Protein AF-A0ABD6Y3J7-F1 (afdb_monomer_lite)

InterPro domains:
  IPR010095 Cas12f1-like, TNB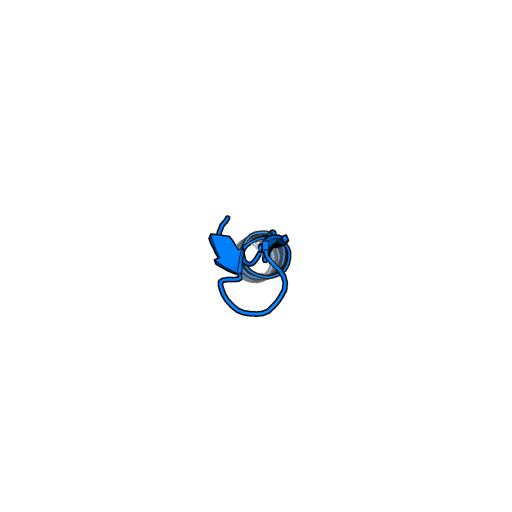 domain [PF07282] (1-21)

Organism: Limosilactobacillus reuteri (NCBI:txid1598)

pLDDT: mean 78.69, std 9.25, range [58.97, 92.75]

Secondary structure (DSSP, 8-state):
-EE-TTT--EE-TTHHHHHHHHHHHHHTT-

Structure (mmCIF, N/CA/C/O backbone):
data_AF-A0ABD6Y3J7-F1
#
_entry.id   AF-A0ABD6Y3J7-F1
#
loop_
_atom_site.group_PDB
_atom_site.id
_atom_site.type_symbol
_atom_site.label_atom_id
_atom_site.label_alt_id
_atom_site.label_comp_id
_atom_site.label_asym_id
_atom_site.label_entity_id
_atom_site.label_seq_id
_atom_site.pdbx_PDB_ins_code
_atom_site.Cartn_x
_atom_site.Cartn_y
_atom_site.Cartn_z
_atom_site.occupancy
_atom_site.B_iso_or_equiv
_atom_site.auth_seq_id
_atom_site.auth_comp_id
_atom_site.auth_asym_id
_atom_site.auth_atom_id
_atom_site.pdbx_PDB_model_num
ATOM 1 N N . LYS A 1 1 ? 7.108 3.430 -2.140 1.00 75.19 1 LYS A N 1
ATOM 2 C CA . LYS A 1 1 ? 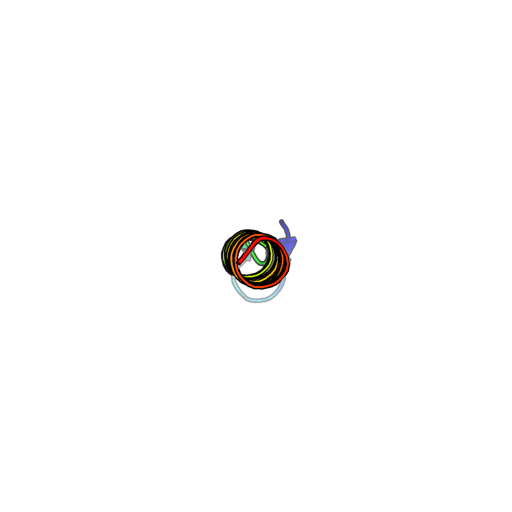7.501 3.263 -3.564 1.00 75.19 1 LYS A CA 1
ATOM 3 C C . LYS A 1 1 ? 8.733 2.372 -3.591 1.00 75.19 1 LYS A C 1
ATOM 5 O O . LYS A 1 1 ? 9.655 2.641 -2.837 1.00 75.19 1 LYS A O 1
ATOM 10 N N . TRP A 1 2 ? 8.748 1.303 -4.380 1.00 84.06 2 TRP A N 1
ATOM 11 C CA . TRP A 1 2 ? 9.856 0.341 -4.394 1.00 84.06 2 TRP A CA 1
ATOM 12 C C . TRP A 1 2 ? 9.983 -0.299 -5.773 1.00 84.06 2 TRP A C 1
ATOM 14 O O . TRP A 1 2 ? 8.972 -0.618 -6.390 1.00 84.06 2 TRP A O 1
ATOM 24 N N . THR A 1 3 ? 11.208 -0.471 -6.256 1.00 86.88 3 THR A N 1
ATOM 25 C CA . THR A 1 3 ? 11.482 -1.194 -7.503 1.00 86.88 3 THR A CA 1
ATOM 26 C C . THR A 1 3 ? 11.632 -2.668 -7.189 1.00 86.88 3 THR A C 1
ATOM 28 O O . THR A 1 3 ? 12.476 -3.034 -6.371 1.00 86.88 3 THR A O 1
ATOM 31 N N . CYS A 1 4 ? 10.816 -3.510 -7.817 1.00 88.94 4 CYS A N 1
ATOM 32 C CA . CYS A 1 4 ? 10.942 -4.946 -7.631 1.00 88.94 4 CYS A CA 1
ATOM 33 C C . CYS A 1 4 ? 12.199 -5.463 -8.338 1.00 88.94 4 CYS A C 1
ATOM 35 O O . CYS A 1 4 ? 12.316 -5.252 -9.542 1.00 88.94 4 CYS A O 1
ATOM 37 N N . PRO A 1 5 ? 13.112 -6.170 -7.650 1.00 89.56 5 PRO A N 1
ATOM 38 C CA . PRO A 1 5 ? 14.295 -6.746 -8.284 1.00 89.56 5 PRO A CA 1
ATOM 39 C C . PRO A 1 5 ? 13.958 -7.951 -9.175 1.00 89.56 5 PRO A C 1
ATOM 41 O O . PRO A 1 5 ? 14.758 -8.326 -10.019 1.00 89.56 5 PRO A O 1
ATOM 44 N N . GLN A 1 6 ? 12.779 -8.564 -9.016 1.00 91.44 6 GLN A N 1
ATOM 45 C CA . GLN A 1 6 ? 12.388 -9.744 -9.789 1.00 91.44 6 GLN A CA 1
ATOM 46 C C . GLN A 1 6 ? 11.746 -9.384 -11.138 1.00 91.44 6 GLN A C 1
ATOM 48 O O . GLN A 1 6 ? 11.997 -10.044 -12.139 1.00 91.44 6 GLN A O 1
ATOM 53 N N . CYS A 1 7 ? 10.912 -8.341 -11.181 1.00 92.75 7 CYS A N 1
ATOM 54 C CA . CYS A 1 7 ? 10.223 -7.910 -12.404 1.00 92.75 7 CYS A CA 1
ATOM 55 C C . CYS A 1 7 ? 10.671 -6.529 -12.905 1.00 92.75 7 CYS A C 1
ATOM 57 O O . CYS A 1 7 ? 10.077 -6.004 -13.843 1.00 92.75 7 CYS A O 1
ATOM 59 N N . HIS A 1 8 ? 11.674 -5.918 -12.262 1.00 92.31 8 HIS A N 1
ATOM 60 C CA . HIS A 1 8 ? 12.256 -4.607 -12.595 1.00 92.31 8 HIS A CA 1
ATOM 61 C C . HIS A 1 8 ? 11.244 -3.458 -12.732 1.00 92.31 8 HIS A C 1
ATOM 63 O O . HIS A 1 8 ? 11.550 -2.393 -13.261 1.00 92.31 8 HIS A O 1
ATOM 69 N N . THR A 1 9 ? 10.033 -3.650 -12.212 1.00 88.62 9 THR A N 1
ATOM 70 C CA . THR A 1 9 ? 8.939 -2.689 -12.302 1.00 88.62 9 THR A CA 1
ATOM 71 C C . THR A 1 9 ? 8.874 -1.862 -11.022 1.00 88.62 9 THR A C 1
ATOM 73 O O . THR A 1 9 ? 9.073 -2.361 -9.909 1.00 88.62 9 THR A O 1
ATOM 76 N N . HIS A 1 10 ? 8.586 -0.569 -11.164 1.00 86.06 10 HIS A N 1
ATOM 77 C CA . HIS A 1 10 ? 8.322 0.304 -10.027 1.00 86.06 10 HIS A CA 1
ATOM 78 C C . HIS A 1 10 ? 6.931 0.022 -9.451 1.00 86.06 10 HIS A C 1
ATOM 80 O O . HIS A 1 10 ? 5.9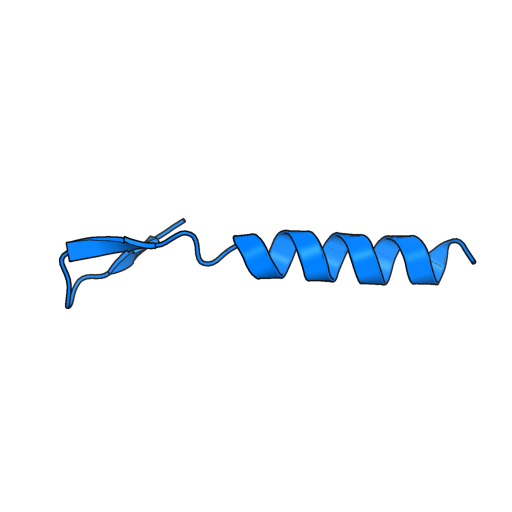18 0.376 -10.049 1.00 86.06 10 HIS A O 1
ATOM 86 N N . HIS A 1 11 ? 6.877 -0.558 -8.252 1.00 80.31 11 HIS A N 1
ATOM 87 C CA . HIS A 1 11 ? 5.629 -0.771 -7.529 1.00 80.31 11 HIS A CA 1
ATOM 88 C C . HIS A 1 11 ? 5.364 0.339 -6.514 1.00 80.31 11 HIS A C 1
ATOM 90 O O . HIS A 1 11 ? 6.222 0.753 -5.718 1.00 80.31 11 HIS A O 1
ATOM 96 N N . ILE A 1 12 ? 4.108 0.771 -6.476 1.00 78.56 12 ILE A N 1
ATOM 97 C CA . ILE A 1 12 ? 3.593 1.659 -5.441 1.00 78.56 12 ILE A CA 1
ATOM 98 C C . ILE A 1 12 ? 3.038 0.781 -4.315 1.00 78.56 12 ILE A C 1
ATOM 100 O O . ILE A 1 12 ? 1.848 0.494 -4.258 1.00 78.56 12 ILE A O 1
ATOM 104 N N . ARG A 1 13 ? 3.920 0.330 -3.412 1.00 68.94 13 ARG A N 1
ATOM 105 C CA . ARG A 1 13 ? 3.519 -0.459 -2.229 1.00 68.94 13 ARG A CA 1
ATOM 106 C C . ARG A 1 13 ? 2.648 0.323 -1.230 1.00 68.94 13 ARG A C 1
ATOM 108 O O . ARG A 1 13 ? 1.915 -0.292 -0.470 1.00 68.94 13 ARG A O 1
ATOM 115 N N . ASP A 1 14 ? 2.671 1.657 -1.274 1.00 65.00 14 ASP A N 1
ATOM 116 C CA . ASP A 1 14 ? 2.025 2.513 -0.264 1.00 65.00 14 ASP A CA 1
ATOM 117 C C . ASP A 1 14 ? 0.624 3.001 -0.649 1.00 65.00 14 ASP A C 1
ATOM 119 O O . ASP A 1 14 ? -0.020 3.691 0.138 1.00 65.00 14 ASP A O 1
ATOM 123 N N . HIS A 1 15 ? 0.107 2.637 -1.828 1.00 65.44 15 HIS A N 1
ATOM 124 C CA . HIS A 1 15 ? -1.239 3.060 -2.232 1.00 65.44 15 HIS A CA 1
ATOM 125 C C . HIS A 1 15 ? -2.311 2.539 -1.258 1.00 65.44 15 HIS A C 1
ATOM 127 O O . HIS A 1 15 ? -3.231 3.263 -0.882 1.00 65.44 15 HIS A O 1
ATOM 133 N N . ASN A 1 16 ? -2.144 1.306 -0.774 1.00 65.50 16 ASN A N 1
ATOM 134 C CA . ASN A 1 16 ? -3.049 0.724 0.216 1.00 65.50 16 ASN A CA 1
ATOM 135 C C . ASN A 1 16 ? -2.755 1.229 1.637 1.00 65.50 16 ASN A C 1
ATOM 137 O O . ASN A 1 16 ? -3.661 1.292 2.462 1.00 65.50 16 ASN A O 1
ATOM 141 N N . ALA A 1 17 ? -1.517 1.644 1.921 1.00 71.12 17 ALA A N 1
ATOM 142 C CA . ALA A 1 17 ? -1.154 2.217 3.214 1.00 71.12 17 ALA A CA 1
ATOM 143 C C . ALA A 1 17 ? -1.830 3.580 3.427 1.00 71.12 17 ALA A C 1
ATOM 145 O O . ALA A 1 17 ? -2.423 3.801 4.479 1.00 71.12 17 ALA A O 1
ATOM 146 N N . ALA A 1 18 ? -1.826 4.453 2.414 1.00 79.50 18 ALA A N 1
ATOM 147 C CA . ALA A 1 18 ? -2.516 5.742 2.471 1.00 79.50 18 ALA A CA 1
ATOM 148 C C . ALA A 1 18 ? -4.031 5.579 2.695 1.00 79.50 18 ALA A C 1
ATOM 150 O O . ALA A 1 18 ? -4.602 6.267 3.538 1.00 79.50 18 ALA A O 1
ATOM 151 N N . LYS A 1 19 ? -4.666 4.617 2.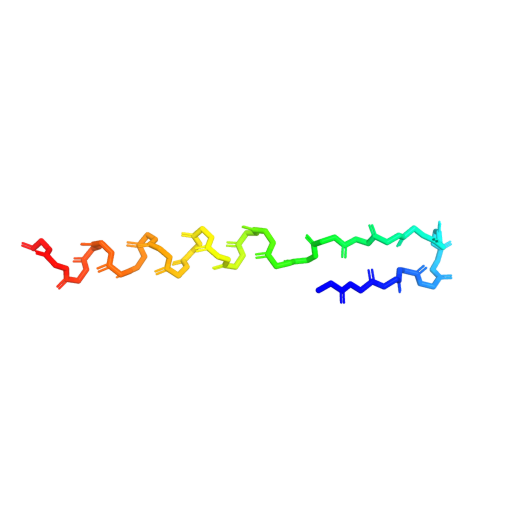007 1.00 78.31 19 LYS A N 1
ATOM 152 C CA . LYS A 1 19 ? -6.085 4.278 2.217 1.00 78.31 19 LYS A CA 1
ATOM 153 C C . LYS A 1 19 ? -6.360 3.776 3.636 1.00 78.31 19 LYS A C 1
ATOM 155 O O . LYS A 1 19 ? -7.283 4.262 4.272 1.00 78.31 19 LYS A O 1
ATOM 160 N N . ASN A 1 20 ? -5.533 2.869 4.157 1.00 79.19 20 ASN A N 1
ATOM 161 C CA . ASN A 1 20 ? -5.692 2.345 5.517 1.00 79.19 20 ASN A CA 1
ATOM 162 C C . ASN A 1 20 ? -5.473 3.416 6.599 1.00 79.19 20 ASN A C 1
ATOM 164 O O . ASN A 1 20 ? -6.110 3.366 7.647 1.00 79.19 20 ASN A O 1
ATOM 168 N N . ILE A 1 21 ? -4.560 4.367 6.376 1.00 79.44 21 ILE A N 1
ATOM 169 C CA . ILE A 1 21 ? -4.334 5.495 7.292 1.00 79.44 21 ILE A CA 1
ATOM 170 C C . ILE A 1 21 ? -5.531 6.453 7.264 1.00 79.44 21 ILE A C 1
ATOM 172 O O . ILE A 1 21 ? -5.985 6.872 8.326 1.00 79.44 21 ILE A O 1
ATOM 176 N N . LEU A 1 22 ? -6.058 6.762 6.074 1.00 82.56 22 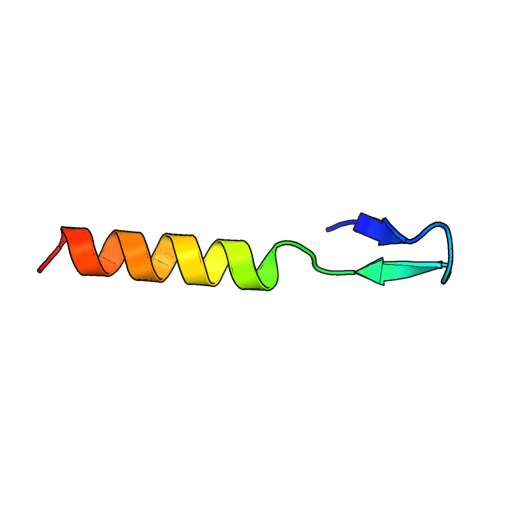LEU A N 1
ATOM 177 C CA . LEU A 1 22 ? -7.248 7.599 5.907 1.00 82.56 22 LEU A CA 1
ATOM 178 C C . LEU A 1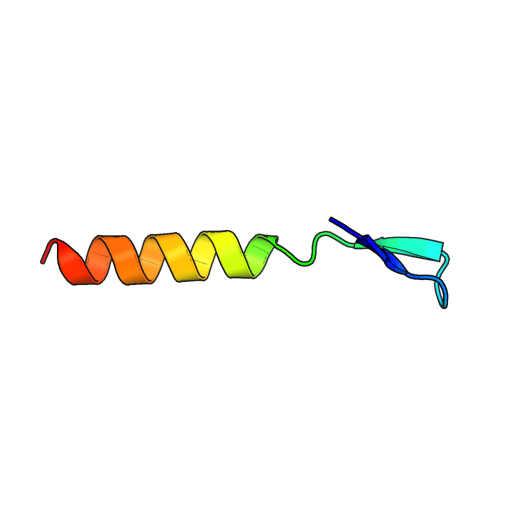 22 ? -8.466 6.987 6.608 1.00 82.56 22 LEU A C 1
ATOM 180 O O . LEU A 1 22 ? -9.112 7.662 7.402 1.00 82.56 22 LEU A O 1
ATOM 184 N N . ASP A 1 23 ? -8.737 5.709 6.351 1.00 82.81 23 ASP A N 1
ATOM 185 C CA . ASP A 1 23 ? -9.874 4.983 6.920 1.00 82.81 23 ASP A CA 1
ATOM 186 C C . ASP A 1 23 ? -9.818 4.962 8.457 1.00 82.81 23 ASP A C 1
ATOM 188 O O . ASP A 1 23 ? -10.749 5.402 9.130 1.00 82.81 23 ASP A O 1
ATOM 192 N N . LYS A 1 24 ? -8.661 4.602 9.033 1.00 81.44 24 LYS A N 1
ATOM 193 C CA . LYS A 1 24 ? -8.439 4.657 10.490 1.00 81.44 24 LYS A CA 1
ATOM 194 C C . LYS A 1 24 ? -8.550 6.071 11.068 1.00 81.44 24 LYS A C 1
ATOM 196 O O . LYS A 1 24 ? -8.955 6.222 12.218 1.00 81.44 24 LYS A O 1
ATOM 201 N N . GLY A 1 25 ? -8.152 7.093 10.311 1.00 82.00 25 GLY A N 1
ATOM 202 C CA . GLY A 1 25 ? -8.269 8.494 10.713 1.00 82.00 25 GLY A CA 1
ATOM 203 C C . GLY A 1 25 ? -9.721 8.966 10.766 1.00 82.00 25 GLY A C 1
ATOM 204 O O . GLY A 1 25 ? -10.109 9.601 11.741 1.00 82.00 25 GLY A O 1
ATOM 205 N N . ILE A 1 26 ? -10.528 8.606 9.764 1.00 80.19 26 ILE A N 1
ATOM 206 C CA . ILE A 1 26 ? -11.962 8.929 9.709 1.00 80.19 26 ILE A CA 1
ATOM 207 C C . ILE A 1 26 ? -12.728 8.200 10.818 1.00 80.19 26 ILE A C 1
ATOM 209 O O . ILE A 1 26 ? -13.517 8.832 11.513 1.00 80.19 26 ILE A O 1
ATOM 213 N N . VAL A 1 27 ? -12.449 6.912 11.053 1.00 76.12 27 VAL A N 1
ATOM 214 C CA . VAL A 1 27 ? -13.070 6.135 12.147 1.00 76.12 27 VAL A CA 1
ATOM 215 C C . VAL A 1 27 ? -12.825 6.768 13.522 1.00 76.12 27 VAL A C 1
ATOM 217 O O . VAL A 1 27 ? -13.654 6.636 14.410 1.00 76.12 27 VAL A O 1
ATOM 220 N N . LYS A 1 28 ? -11.704 7.474 13.713 1.00 63.38 28 LYS A N 1
ATOM 221 C CA . LYS A 1 28 ? -11.363 8.132 14.985 1.00 63.38 28 LYS A CA 1
ATOM 222 C C . LYS A 1 28 ? -12.065 9.485 15.192 1.00 63.38 28 LYS A C 1
ATOM 224 O O . LYS A 1 28 ? -11.971 10.042 16.282 1.00 63.38 28 LYS A O 1
ATOM 229 N N . LEU A 1 29 ? -12.686 10.033 14.147 1.00 66.00 29 LEU A N 1
ATOM 230 C CA . LEU A 1 29 ? -13.393 11.320 14.156 1.00 66.00 29 LEU A CA 1
ATOM 231 C C . LEU A 1 29 ? -14.922 11.169 14.249 1.00 66.00 29 LEU A C 1
ATOM 233 O O . LEU A 1 29 ? -15.605 12.185 14.374 1.00 66.00 29 LEU A O 1
ATOM 237 N N . ALA A 1 30 ? -15.438 9.940 14.154 1.00 58.97 30 ALA A N 1
ATOM 238 C CA . ALA A 1 30 ? -16.845 9.585 14.347 1.00 58.97 30 ALA A CA 1
ATOM 239 C C . ALA A 1 30 ? -17.110 9.184 15.804 1.00 58.97 30 ALA A C 1
ATOM 241 O O . ALA A 1 30 ? -18.221 9.489 16.290 1.00 58.97 30 ALA A O 1
#

Sequence (30 aa):
KWTCPQCHTHHIRDHNAAKNILDKGIVKLA

Foldseek 3Di:
DDQDPVVRDDDPPCPVVVVVVVVVVVVVVD

Radius of gyration: 13.67 Å; chains: 1; bounding box: 31×21×28 Å